Protein AF-A0A327YY43-F1 (afdb_monomer_lite)

Sequence (96 aa):
MQLVLVENLGDINKDGFCEFAIFPHWYIGCWGKIQYFTFKNNEWKNFGFARANICEEVTFEKHVKVISTKKIKVMEVYPNKDYSEMLQRYKTLKLD

Structure (mmCIF, N/CA/C/O backbone):
data_AF-A0A327YY43-F1
#
_entry.id   AF-A0A327YY43-F1
#
loop_
_atom_site.group_PDB
_atom_site.id
_atom_site.type_symbol
_atom_site.label_atom_id
_atom_site.label_alt_id
_atom_site.label_comp_id
_atom_site.label_asym_id
_atom_site.label_entity_id
_atom_site.label_seq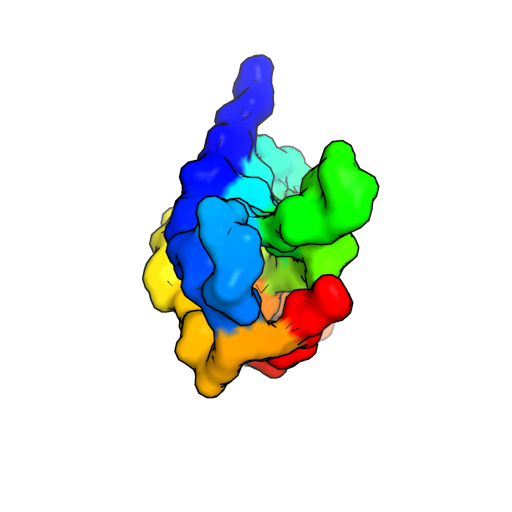_id
_atom_site.pdbx_PDB_ins_code
_atom_site.Cartn_x
_atom_site.Cartn_y
_atom_site.Cartn_z
_atom_site.occupancy
_atom_site.B_iso_or_equiv
_atom_site.auth_seq_id
_atom_site.auth_comp_id
_atom_site.auth_asym_id
_atom_site.auth_atom_id
_atom_site.pdbx_PDB_model_num
ATOM 1 N N . MET A 1 1 ? -10.629 3.256 -22.192 1.00 43.62 1 MET A N 1
ATOM 2 C CA . MET A 1 1 ? -11.023 2.550 -20.956 1.00 43.62 1 MET A CA 1
ATOM 3 C C . MET A 1 1 ? -9.742 2.229 -20.212 1.00 43.62 1 MET A C 1
ATOM 5 O O . MET A 1 1 ? -8.921 1.506 -20.755 1.00 43.62 1 MET A O 1
ATOM 9 N N . GLN A 1 2 ? -9.506 2.871 -19.072 1.00 54.78 2 GLN A N 1
ATOM 10 C CA . GLN A 1 2 ? -8.331 2.603 -18.247 1.00 54.78 2 GLN A CA 1
ATOM 11 C C . GLN A 1 2 ? -8.696 1.463 -17.302 1.00 54.78 2 GLN A C 1
ATOM 13 O O . GLN A 1 2 ? -9.676 1.576 -16.569 1.00 54.78 2 GLN A O 1
ATOM 18 N N . LEU A 1 3 ? -7.968 0.351 -17.371 1.00 59.34 3 LEU A N 1
ATOM 19 C CA . LEU A 1 3 ? -8.128 -0.712 -16.390 1.00 59.34 3 LEU A CA 1
ATOM 20 C C . LEU A 1 3 ? -7.467 -0.241 -15.088 1.00 59.34 3 LEU A C 1
ATOM 22 O O . LEU A 1 3 ? -6.444 0.443 -15.086 1.00 59.34 3 LEU A O 1
ATOM 26 N N . VAL A 1 4 ? -8.090 -0.552 -13.967 1.00 70.81 4 VAL A N 1
ATOM 27 C CA . VAL A 1 4 ? -7.549 -0.279 -12.642 1.00 70.81 4 VAL A CA 1
ATOM 28 C C . VAL A 1 4 ? -7.778 -1.547 -11.848 1.00 70.81 4 VAL A C 1
ATOM 30 O O . VAL A 1 4 ? -8.888 -2.077 -11.846 1.00 70.81 4 VAL A O 1
ATOM 33 N N . LEU A 1 5 ? -6.720 -2.055 -11.231 1.00 81.44 5 LEU A N 1
ATOM 34 C CA . LEU A 1 5 ? -6.796 -3.238 -10.388 1.00 81.44 5 LEU A CA 1
ATOM 35 C C . LEU A 1 5 ? -6.941 -2.766 -8.940 1.00 81.44 5 LEU A C 1
ATOM 37 O O . LEU A 1 5 ? -6.172 -1.921 -8.476 1.00 81.44 5 LEU A O 1
ATOM 41 N N . VAL A 1 6 ? -7.965 -3.264 -8.253 1.00 88.50 6 VAL A N 1
ATOM 42 C CA . VAL A 1 6 ? -8.187 -3.002 -6.829 1.00 88.50 6 VAL A CA 1
ATOM 43 C C . VAL A 1 6 ? -7.829 -4.267 -6.074 1.00 88.50 6 VAL A C 1
ATOM 45 O O . VAL A 1 6 ? -8.409 -5.318 -6.328 1.00 88.50 6 VAL A O 1
ATOM 48 N N . GLU A 1 7 ? -6.884 -4.146 -5.153 1.00 89.69 7 GLU A N 1
ATOM 49 C CA . GLU A 1 7 ? -6.371 -5.259 -4.363 1.00 89.69 7 GLU A CA 1
ATOM 50 C C . GLU A 1 7 ? -6.775 -5.105 -2.904 1.00 89.69 7 GLU A C 1
ATOM 52 O O . GLU A 1 7 ? -6.613 -4.035 -2.311 1.00 89.69 7 GLU A O 1
ATOM 57 N N . ASN A 1 8 ? -7.290 -6.184 -2.321 1.00 91.88 8 ASN A N 1
ATOM 58 C CA . ASN A 1 8 ? -7.703 -6.226 -0.924 1.00 91.88 8 ASN A CA 1
ATOM 59 C C . ASN A 1 8 ? -6.481 -6.495 -0.030 1.00 91.88 8 ASN A C 1
ATOM 61 O O . ASN A 1 8 ? -5.777 -7.484 -0.223 1.00 91.88 8 ASN A O 1
ATOM 65 N N . LEU A 1 9 ? -6.233 -5.629 0.957 1.00 91.94 9 LEU A N 1
ATOM 66 C CA . LEU A 1 9 ? -5.134 -5.795 1.919 1.00 91.94 9 LEU A CA 1
ATOM 67 C C . LEU A 1 9 ? -5.573 -6.486 3.222 1.00 91.94 9 LEU A C 1
ATOM 69 O O . LEU A 1 9 ? -4.729 -6.780 4.072 1.00 91.94 9 LEU A O 1
ATOM 73 N N . GLY A 1 10 ? -6.872 -6.742 3.372 1.00 93.62 10 GLY A N 1
ATOM 74 C CA . GLY A 1 10 ? -7.519 -7.178 4.603 1.00 93.62 10 GLY A CA 1
ATOM 75 C C . GLY A 1 10 ? -7.780 -6.025 5.571 1.00 93.62 10 GLY A C 1
ATOM 76 O O . GLY A 1 10 ? -7.415 -4.883 5.314 1.00 93.62 10 GLY A O 1
ATOM 77 N N . ASP A 1 11 ? -8.418 -6.344 6.695 1.00 95.19 11 ASP A N 1
ATOM 78 C CA . ASP A 1 11 ? -8.585 -5.437 7.836 1.00 95.19 11 ASP A CA 1
ATOM 79 C C . ASP A 1 11 ? -7.283 -5.413 8.656 1.00 95.19 11 ASP A C 1
ATOM 81 O O . ASP A 1 11 ? -7.057 -6.221 9.566 1.00 95.19 11 ASP A O 1
ATOM 85 N N . ILE A 1 12 ? -6.360 -4.538 8.254 1.00 95.44 12 ILE A N 1
ATOM 86 C CA . ILE A 1 12 ? -5.036 -4.404 8.866 1.00 95.44 12 ILE A CA 1
ATOM 87 C C . ILE A 1 12 ? -5.183 -3.791 10.256 1.00 95.44 12 ILE A C 1
ATOM 89 O O . ILE A 1 12 ? -4.515 -4.233 11.200 1.00 95.44 12 ILE A O 1
ATOM 93 N N . ASN A 1 13 ? -6.010 -2.752 10.379 1.00 94.75 13 ASN A N 1
ATOM 94 C CA . ASN A 1 13 ? -6.100 -1.937 11.586 1.00 94.75 13 ASN A CA 1
ATOM 95 C C . ASN A 1 13 ? -7.087 -2.475 12.643 1.00 94.75 13 ASN A C 1
ATOM 97 O O . ASN A 1 13 ? -7.018 -2.038 13.797 1.00 94.75 13 ASN A O 1
ATOM 101 N N . LYS A 1 14 ? -7.874 -3.499 12.291 1.00 94.62 14 LYS A N 1
ATOM 102 C CA . LYS A 1 14 ? -8.897 -4.165 13.109 1.00 94.62 14 LYS A CA 1
ATOM 103 C C . LYS A 1 14 ? -10.086 -3.268 13.453 1.00 94.62 14 LYS A C 1
ATOM 105 O O . LYS A 1 14 ? -10.626 -3.379 14.557 1.00 94.62 14 LYS A O 1
ATOM 110 N N . ASP A 1 15 ? -10.469 -2.372 12.550 1.00 94.31 15 ASP A N 1
ATOM 111 C CA . ASP A 1 15 ? -11.630 -1.490 12.710 1.00 94.31 15 ASP A CA 1
ATOM 112 C C . ASP A 1 15 ? -12.922 -2.044 12.083 1.00 94.31 15 ASP A C 1
ATOM 114 O O . ASP A 1 15 ? -13.985 -1.431 12.218 1.00 94.31 15 ASP A O 1
ATOM 118 N N . GLY A 1 16 ? -12.852 -3.228 11.464 1.00 95.25 16 GLY A N 1
ATOM 119 C CA . GLY A 1 16 ? -13.974 -3.880 10.795 1.00 95.25 16 GLY A CA 1
ATOM 120 C C . GLY A 1 16 ? -14.100 -3.549 9.306 1.00 95.25 16 GLY A C 1
ATOM 121 O O . GLY A 1 16 ? -14.992 -4.095 8.651 1.00 95.25 16 GLY A O 1
ATOM 122 N N . PHE A 1 17 ? -13.220 -2.710 8.751 1.00 95.75 17 PHE A N 1
ATOM 123 C CA . PHE A 1 17 ? -13.153 -2.391 7.328 1.00 95.75 17 PHE A CA 1
ATOM 124 C C . PHE A 1 17 ? -11.820 -2.845 6.731 1.00 95.75 17 PHE A C 1
ATOM 126 O O . PHE A 1 17 ? -10.758 -2.708 7.320 1.00 95.75 17 PHE A O 1
ATOM 133 N N . CYS A 1 18 ? -11.864 -3.396 5.518 1.00 95.69 18 CYS A N 1
ATOM 134 C CA . CYS A 1 18 ? -10.637 -3.765 4.818 1.00 95.69 18 CYS A CA 1
ATOM 135 C C . CYS A 1 18 ? -9.957 -2.529 4.225 1.00 95.69 18 CYS A C 1
ATOM 137 O O . CYS A 1 18 ? -10.601 -1.712 3.558 1.00 95.69 18 CYS A O 1
ATOM 139 N N . GLU A 1 19 ? -8.640 -2.450 4.367 1.00 96.06 19 GLU A N 1
ATOM 140 C CA . GLU A 1 19 ? -7.820 -1.601 3.520 1.00 96.06 19 GLU A CA 1
ATOM 141 C C . GLU A 1 19 ? -7.719 -2.172 2.103 1.00 96.06 19 GLU A C 1
ATOM 143 O O . GLU A 1 19 ? -7.766 -3.384 1.875 1.00 96.06 19 GLU A O 1
ATOM 148 N N . PHE A 1 20 ? -7.507 -1.289 1.130 1.00 94.50 20 PHE A N 1
ATOM 149 C CA . PHE A 1 20 ? -7.265 -1.691 -0.251 1.00 94.50 20 PHE A CA 1
ATOM 150 C C . PHE A 1 20 ? -6.175 -0.849 -0.911 1.00 94.50 20 PHE A C 1
ATOM 152 O O . PHE A 1 20 ? -5.827 0.249 -0.463 1.00 94.50 20 PHE A O 1
ATOM 159 N N . ALA A 1 21 ? -5.640 -1.371 -2.008 1.00 92.44 21 ALA A N 1
ATOM 160 C CA . ALA A 1 21 ? -4.713 -0.671 -2.877 1.00 92.44 21 ALA A CA 1
ATOM 161 C C . ALA A 1 21 ? -5.285 -0.540 -4.290 1.00 92.44 21 ALA A C 1
ATOM 163 O O . ALA A 1 21 ? -5.928 -1.448 -4.807 1.00 92.44 21 ALA A O 1
ATOM 164 N N . ILE A 1 22 ? -5.027 0.602 -4.920 1.00 90.25 22 ILE A N 1
ATOM 165 C CA . ILE A 1 22 ? -5.362 0.874 -6.313 1.00 90.25 22 ILE A CA 1
ATOM 166 C C . ILE A 1 22 ? -4.078 0.806 -7.131 1.00 90.25 22 ILE A C 1
ATOM 168 O O . ILE A 1 22 ? -3.153 1.598 -6.924 1.00 90.25 22 ILE A O 1
ATOM 172 N N . PHE A 1 23 ? -4.049 -0.121 -8.081 1.00 84.12 23 PHE A N 1
ATOM 173 C CA . PHE A 1 23 ? -2.970 -0.321 -9.034 1.00 84.12 23 PHE A CA 1
ATOM 174 C C . PHE A 1 23 ? -3.375 0.264 -10.392 1.00 84.12 23 PHE A C 1
ATOM 176 O O . PHE A 1 23 ? -4.353 -0.190 -10.997 1.00 84.12 23 PHE A O 1
ATOM 183 N N . PRO A 1 24 ? -2.643 1.265 -10.905 1.00 73.88 24 PRO A N 1
ATOM 184 C CA . PRO A 1 24 ? -2.893 1.765 -12.246 1.00 73.88 24 PRO A CA 1
ATOM 185 C C . PRO A 1 24 ? -2.485 0.695 -13.263 1.00 73.88 24 PRO A C 1
ATOM 187 O O . PRO A 1 24 ? -1.315 0.321 -13.326 1.00 73.88 24 PRO A O 1
ATOM 190 N N . HIS A 1 25 ? -3.432 0.214 -14.071 1.00 66.38 25 HIS A N 1
ATOM 191 C CA . HIS A 1 25 ? -3.129 -0.669 -15.194 1.00 66.38 25 HIS A CA 1
ATOM 192 C C . HIS A 1 25 ? -2.871 0.200 -16.429 1.00 66.38 25 HIS A C 1
ATOM 194 O O . HIS A 1 25 ? -3.687 1.062 -16.751 1.00 66.38 25 HIS A O 1
ATOM 200 N N . TRP A 1 26 ? -1.741 -0.038 -17.101 1.00 57.09 26 TRP A N 1
ATOM 201 C CA . TRP A 1 26 ? -1.304 0.616 -18.342 1.00 57.09 26 TRP A CA 1
ATOM 202 C C . TRP A 1 26 ? -1.396 2.154 -18.338 1.00 57.09 26 TRP A C 1
ATOM 204 O O . TRP A 1 26 ? -2.445 2.765 -18.540 1.00 57.09 26 TRP A O 1
ATOM 214 N N . TYR A 1 27 ? -0.242 2.804 -18.215 1.00 60.94 27 TYR A N 1
ATOM 215 C CA . TYR A 1 27 ? -0.095 4.248 -18.388 1.00 60.94 27 TYR A CA 1
ATOM 216 C C . TYR A 1 27 ? 0.953 4.520 -19.465 1.00 60.94 27 TYR A C 1
ATOM 218 O O . TYR A 1 27 ? 1.947 3.796 -19.569 1.00 60.94 27 TYR A O 1
ATOM 226 N N . ILE A 1 28 ? 0.753 5.574 -20.260 1.00 61.41 28 ILE A N 1
ATOM 227 C CA . ILE A 1 28 ? 1.742 6.017 -21.250 1.00 61.41 28 ILE A CA 1
ATOM 228 C C . ILE A 1 28 ? 3.037 6.360 -20.501 1.00 61.41 28 ILE A C 1
ATOM 230 O O . ILE A 1 28 ? 3.046 7.230 -19.633 1.00 61.41 28 ILE A O 1
ATOM 234 N N . GLY A 1 29 ? 4.119 5.644 -20.811 1.00 70.69 29 GLY A N 1
ATOM 235 C CA . GLY A 1 29 ? 5.417 5.806 -20.153 1.00 70.69 29 GLY A CA 1
ATOM 236 C C . GLY A 1 29 ? 5.692 4.857 -18.983 1.00 70.69 29 GLY A C 1
ATOM 237 O O . GLY A 1 29 ? 6.684 5.068 -18.299 1.00 70.69 29 GLY A O 1
ATOM 238 N N . CYS A 1 30 ? 4.871 3.826 -18.741 1.00 78.56 30 CYS A N 1
ATOM 239 C CA . CYS A 1 30 ? 5.133 2.747 -17.771 1.00 78.56 30 CYS A CA 1
ATOM 240 C C . CYS A 1 30 ? 5.247 3.162 -16.296 1.00 78.56 30 CYS A C 1
ATOM 242 O O . CYS A 1 30 ? 5.491 2.308 -15.453 1.00 78.56 30 CYS A O 1
ATOM 244 N N . TRP A 1 31 ? 5.079 4.435 -15.942 1.00 81.12 31 TRP A N 1
ATOM 245 C CA . TRP A 1 31 ? 5.263 4.914 -14.573 1.00 81.12 31 TRP A CA 1
ATOM 246 C C . TRP A 1 31 ? 3.930 5.264 -13.929 1.00 81.12 31 TRP A C 1
ATOM 248 O O . TRP A 1 31 ? 3.163 6.068 -14.454 1.00 81.12 31 TRP A O 1
ATOM 258 N N . GLY A 1 32 ? 3.688 4.695 -12.752 1.00 83.12 32 GLY A N 1
ATOM 259 C CA . GLY A 1 32 ? 2.469 4.917 -11.987 1.00 83.12 32 GLY A CA 1
ATOM 260 C C . GLY A 1 32 ? 2.722 4.989 -10.487 1.00 83.12 32 GLY A C 1
ATOM 261 O O . GLY A 1 32 ? 3.840 4.804 -9.994 1.00 83.12 32 GLY A O 1
ATOM 262 N N . LYS A 1 33 ? 1.651 5.274 -9.749 1.00 87.69 33 LYS A N 1
ATOM 263 C CA . LYS A 1 33 ? 1.626 5.207 -8.289 1.00 87.69 33 LYS A CA 1
ATOM 264 C C . LYS A 1 33 ? 0.572 4.197 -7.871 1.00 87.69 33 LYS A C 1
ATOM 266 O O . LYS A 1 33 ? -0.591 4.371 -8.215 1.00 87.69 33 LYS A O 1
ATOM 271 N N . ILE A 1 34 ? 0.980 3.198 -7.100 1.00 89.69 34 ILE A N 1
ATOM 272 C CA . ILE A 1 34 ? 0.053 2.380 -6.322 1.00 89.69 34 ILE A CA 1
ATOM 273 C C . ILE A 1 34 ? -0.403 3.245 -5.154 1.00 89.69 34 ILE A C 1
ATOM 275 O O . ILE A 1 34 ? 0.440 3.816 -4.457 1.00 89.69 34 ILE A O 1
ATOM 279 N N . GLN A 1 35 ? -1.708 3.374 -4.959 1.00 93.06 35 GLN A N 1
ATOM 280 C CA . GLN A 1 35 ? -2.299 4.183 -3.893 1.00 93.06 35 GLN A CA 1
ATOM 281 C C . GLN A 1 35 ? -2.955 3.280 -2.854 1.00 93.06 35 GLN A C 1
ATOM 283 O O . GLN A 1 35 ? -3.584 2.301 -3.229 1.00 93.06 35 GLN A O 1
ATOM 288 N N . TYR A 1 36 ? -2.835 3.618 -1.572 1.00 94.38 36 TYR A N 1
ATOM 289 C CA . TYR A 1 36 ? -3.319 2.788 -0.468 1.00 94.38 36 TYR A CA 1
ATOM 290 C C . TYR A 1 36 ? -4.375 3.532 0.341 1.00 94.38 36 TYR A C 1
ATOM 292 O O . TYR A 1 36 ? -4.176 4.707 0.665 1.00 94.38 36 TYR A O 1
ATOM 300 N N . PHE A 1 37 ? -5.474 2.857 0.66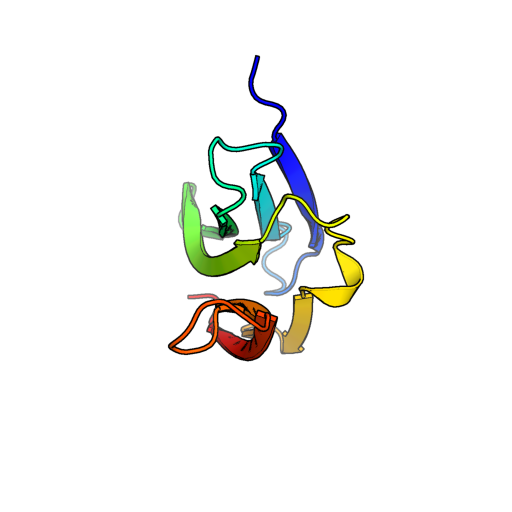5 1.00 96.31 37 PHE A N 1
ATOM 301 C CA . PHE A 1 37 ? -6.647 3.461 1.287 1.00 96.31 37 PHE A CA 1
ATOM 302 C C . PHE A 1 37 ? -7.105 2.698 2.527 1.00 96.31 37 PHE A C 1
ATOM 304 O O . PHE A 1 37 ? -7.072 1.470 2.552 1.00 96.31 37 PHE A O 1
ATOM 311 N N . THR A 1 38 ? -7.545 3.450 3.534 1.00 96.69 38 THR A N 1
ATOM 312 C CA . THR A 1 38 ? -8.166 2.966 4.776 1.00 96.69 38 THR A CA 1
ATOM 313 C C . THR A 1 38 ? -9.483 3.705 4.987 1.00 96.69 38 THR A C 1
ATOM 315 O O . THR A 1 38 ? -9.628 4.847 4.533 1.00 96.69 38 THR A O 1
ATOM 318 N N . PHE A 1 39 ? -10.462 3.064 5.618 1.00 96.06 39 PHE A N 1
ATOM 319 C CA . PHE A 1 39 ? -11.740 3.697 5.917 1.00 96.06 39 PHE A CA 1
ATOM 320 C C . PHE A 1 39 ? -11.678 4.329 7.303 1.00 96.06 39 PHE A C 1
ATOM 322 O O . PHE A 1 39 ? -11.431 3.655 8.292 1.00 96.06 39 PHE A O 1
ATOM 329 N N . LYS A 1 40 ? -11.889 5.641 7.400 1.00 93.38 40 LYS A N 1
ATOM 330 C CA . LYS A 1 40 ? -11.808 6.347 8.681 1.00 93.38 40 LYS A CA 1
ATOM 331 C C . LYS A 1 40 ? -12.689 7.578 8.671 1.00 93.38 40 LYS A C 1
ATOM 333 O O . LYS A 1 40 ? -12.637 8.357 7.730 1.00 93.38 40 LYS A O 1
ATOM 338 N N . ASN A 1 41 ? -13.431 7.807 9.754 1.00 93.62 41 ASN A N 1
ATOM 339 C CA . ASN A 1 41 ? -14.356 8.940 9.893 1.00 93.62 41 ASN A CA 1
ATOM 340 C C . ASN A 1 41 ? -15.403 9.001 8.761 1.00 93.62 41 ASN A C 1
ATOM 342 O O . ASN A 1 41 ? -15.688 10.076 8.243 1.00 93.62 41 ASN A O 1
ATOM 346 N N . ASN A 1 42 ? -15.970 7.850 8.386 1.00 94.75 42 ASN A N 1
ATOM 347 C CA . ASN A 1 42 ? -16.946 7.702 7.299 1.00 94.75 42 ASN A CA 1
ATOM 348 C C . ASN A 1 42 ? -16.438 8.084 5.894 1.00 94.75 42 ASN A C 1
ATOM 350 O O . ASN A 1 42 ? -17.242 8.338 4.998 1.00 94.75 42 ASN A O 1
ATOM 354 N N . GLU A 1 43 ? -15.123 8.091 5.671 1.00 96.62 43 GLU A N 1
ATOM 355 C CA . GLU A 1 43 ? -14.525 8.365 4.364 1.00 96.62 43 GLU A CA 1
ATOM 356 C C . GLU A 1 43 ? -13.328 7.450 4.067 1.00 96.62 43 GLU A C 1
ATOM 358 O O . GLU A 1 43 ? -12.626 6.987 4.968 1.00 96.62 43 GLU A O 1
ATOM 363 N N . TRP A 1 44 ? -13.072 7.204 2.780 1.00 96.00 44 TRP A N 1
ATOM 364 C CA . TRP A 1 44 ? -11.864 6.519 2.324 1.00 96.00 44 TRP A CA 1
ATOM 365 C C . TRP A 1 44 ? -10.694 7.498 2.283 1.00 96.00 44 TRP A C 1
ATOM 367 O O . TRP A 1 44 ? -10.675 8.429 1.476 1.00 96.00 44 TRP A O 1
ATOM 377 N N . LYS A 1 45 ? -9.691 7.271 3.131 1.00 96.06 45 LYS A N 1
ATOM 378 C CA . LYS A 1 45 ? -8.494 8.108 3.221 1.00 96.06 45 LYS A CA 1
ATOM 379 C C . LYS A 1 45 ? -7.316 7.431 2.551 1.00 96.06 45 LYS A C 1
ATOM 381 O O . LYS A 1 45 ? -6.990 6.288 2.859 1.00 96.06 45 LYS A O 1
ATOM 386 N N . ASN A 1 46 ? -6.635 8.163 1.676 1.00 95.94 46 ASN A N 1
ATOM 387 C CA . ASN A 1 46 ? -5.349 7.731 1.151 1.00 95.94 46 ASN A CA 1
ATOM 388 C C . ASN A 1 46 ? -4.279 7.875 2.246 1.00 95.94 46 ASN A C 1
ATOM 390 O O . ASN A 1 46 ? -4.005 8.993 2.677 1.00 95.94 46 ASN A O 1
ATOM 394 N N . PHE A 1 47 ? -3.668 6.770 2.672 1.00 95.81 47 PHE A N 1
ATOM 395 C CA . PHE A 1 47 ? -2.608 6.775 3.693 1.00 95.81 47 PHE A CA 1
ATOM 396 C C . PHE A 1 47 ? -1.199 6.616 3.096 1.00 95.81 47 PHE A C 1
ATOM 398 O O . PHE A 1 47 ? -0.193 6.547 3.807 1.00 95.81 47 PHE A O 1
ATOM 405 N N . GLY A 1 48 ? -1.090 6.573 1.767 1.00 95.38 48 GLY A N 1
ATOM 406 C CA . GLY A 1 48 ? 0.190 6.643 1.088 1.00 95.38 48 GLY A CA 1
ATOM 407 C C . GLY A 1 48 ? 0.179 6.125 -0.341 1.00 95.38 48 GLY A C 1
ATOM 408 O O . GLY A 1 48 ? -0.831 5.714 -0.913 1.00 95.38 48 GLY A O 1
ATOM 409 N N . PHE A 1 49 ? 1.374 6.139 -0.925 1.00 93.94 49 PHE A N 1
ATOM 410 C CA .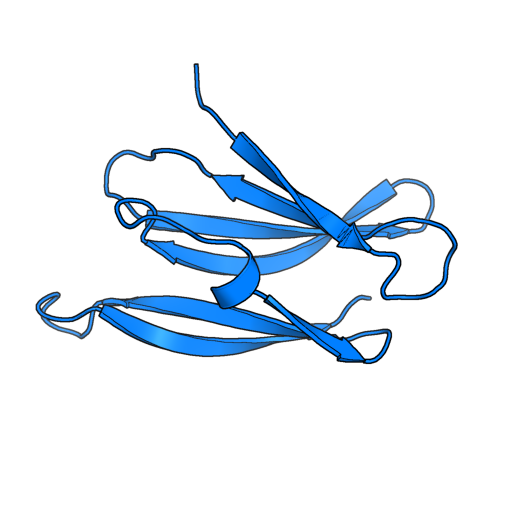 PHE A 1 49 ? 1.626 5.608 -2.254 1.00 93.94 49 PHE A CA 1
ATOM 411 C C . PHE A 1 49 ? 3.007 4.959 -2.354 1.00 93.94 49 PHE A C 1
ATOM 413 O O . PHE A 1 49 ? 3.908 5.264 -1.556 1.00 93.94 49 PHE A O 1
ATOM 420 N N . ALA A 1 50 ? 3.150 4.114 -3.375 1.00 91.69 50 ALA A N 1
ATOM 421 C CA . ALA A 1 50 ? 4.396 3.510 -3.829 1.00 91.69 50 ALA A CA 1
ATOM 422 C C . ALA A 1 50 ? 4.563 3.744 -5.336 1.00 91.69 50 ALA A C 1
ATOM 424 O O . ALA A 1 50 ? 3.617 3.542 -6.099 1.00 91.69 50 ALA A O 1
ATOM 425 N N . ARG A 1 51 ? 5.743 4.188 -5.785 1.00 89.19 51 ARG A N 1
ATOM 426 C CA . ARG A 1 51 ? 6.028 4.281 -7.229 1.00 89.19 51 ARG A CA 1
ATOM 427 C C . ARG A 1 51 ? 6.179 2.883 -7.822 1.00 89.19 51 ARG A C 1
ATOM 429 O O . ARG A 1 51 ? 6.911 2.069 -7.270 1.00 89.19 51 ARG A O 1
ATOM 436 N N . ALA A 1 52 ? 5.547 2.634 -8.959 1.00 85.88 52 ALA A N 1
ATOM 437 C CA . ALA A 1 52 ? 5.671 1.378 -9.686 1.00 85.88 52 ALA A CA 1
ATOM 438 C C . ALA A 1 52 ? 6.032 1.635 -11.151 1.00 85.88 52 ALA A C 1
ATOM 440 O O . ALA A 1 52 ? 5.608 2.640 -11.735 1.00 85.88 52 ALA A O 1
ATOM 441 N N . ASN A 1 53 ? 6.806 0.712 -11.723 1.00 83.31 53 ASN A N 1
ATOM 442 C CA . ASN A 1 53 ? 6.871 0.535 -13.163 1.00 83.31 53 ASN A CA 1
ATOM 443 C C . ASN A 1 53 ? 5.832 -0.534 -13.537 1.00 83.31 53 ASN A C 1
ATOM 445 O O . ASN A 1 53 ? 5.895 -1.643 -13.022 1.00 83.31 53 ASN A O 1
ATOM 449 N N . ILE A 1 54 ? 4.841 -0.170 -14.346 1.00 76.81 54 ILE A N 1
ATOM 450 C CA . ILE A 1 54 ? 3.633 -0.966 -14.626 1.00 76.81 54 ILE A CA 1
ATOM 451 C C . ILE A 1 54 ? 3.651 -1.619 -16.015 1.00 76.81 54 ILE A C 1
ATOM 453 O O . ILE A 1 54 ? 2.625 -2.121 -16.466 1.00 76.81 54 ILE A O 1
ATOM 457 N N . CYS A 1 55 ? 4.788 -1.552 -16.716 1.00 71.88 55 CYS A N 1
ATOM 458 C CA . CYS A 1 55 ? 5.012 -2.321 -17.944 1.00 71.88 55 CYS A CA 1
ATOM 459 C C . CYS A 1 55 ? 5.545 -3.729 -17.659 1.00 71.88 55 CYS A C 1
ATOM 461 O O . CYS A 1 55 ? 5.472 -4.594 -18.526 1.00 71.88 55 CYS A O 1
ATOM 463 N N . GLU A 1 56 ? 6.043 -3.963 -16.447 1.00 64.38 56 GLU A N 1
ATOM 464 C CA . GLU A 1 56 ? 6.283 -5.303 -15.928 1.00 64.38 56 GLU A CA 1
ATOM 465 C C . GLU A 1 56 ? 5.024 -5.822 -15.225 1.00 64.38 56 GLU A C 1
ATOM 467 O O . GLU A 1 56 ? 4.205 -5.044 -14.731 1.00 64.38 56 GLU A O 1
ATOM 472 N N . GLU A 1 57 ? 4.857 -7.143 -15.190 1.00 61.66 57 GLU A N 1
ATOM 473 C CA . GLU A 1 57 ? 3.730 -7.789 -14.521 1.00 61.66 57 GLU A CA 1
ATOM 474 C C . GLU A 1 57 ? 3.775 -7.487 -13.013 1.00 61.66 57 GLU A C 1
ATOM 476 O O . GLU A 1 57 ? 4.598 -8.012 -12.258 1.00 61.66 57 GLU A O 1
ATOM 481 N N . VAL A 1 58 ? 2.898 -6.586 -12.568 1.00 62.00 58 VAL A N 1
ATOM 482 C CA . VAL A 1 58 ? 2.827 -6.167 -11.169 1.00 62.00 58 VAL A CA 1
ATOM 483 C C . VAL A 1 58 ? 2.039 -7.210 -10.381 1.00 62.00 58 VAL A C 1
ATOM 485 O O . VAL A 1 58 ? 0.822 -7.119 -10.249 1.00 62.00 58 VAL A O 1
ATOM 488 N N . THR A 1 59 ? 2.723 -8.215 -9.835 1.00 65.12 59 THR A N 1
ATOM 489 C CA . THR A 1 59 ? 2.090 -9.166 -8.908 1.00 65.12 59 THR A CA 1
ATOM 490 C C . THR A 1 59 ? 2.006 -8.553 -7.511 1.00 65.12 59 THR A C 1
ATOM 492 O O . THR A 1 59 ? 3.042 -8.297 -6.885 1.00 65.12 59 THR A O 1
ATOM 495 N N . PHE A 1 60 ? 0.782 -8.348 -7.019 1.00 67.50 60 PHE A N 1
ATOM 496 C CA . PHE A 1 60 ? 0.445 -7.743 -5.724 1.00 67.50 60 PHE A CA 1
ATOM 497 C C . PHE A 1 60 ? 1.327 -8.217 -4.554 1.00 67.50 60 PHE A C 1
ATOM 499 O O . PHE A 1 60 ? 1.888 -7.401 -3.819 1.00 67.50 60 PHE A O 1
ATOM 506 N N . GLU A 1 61 ? 1.520 -9.530 -4.435 1.0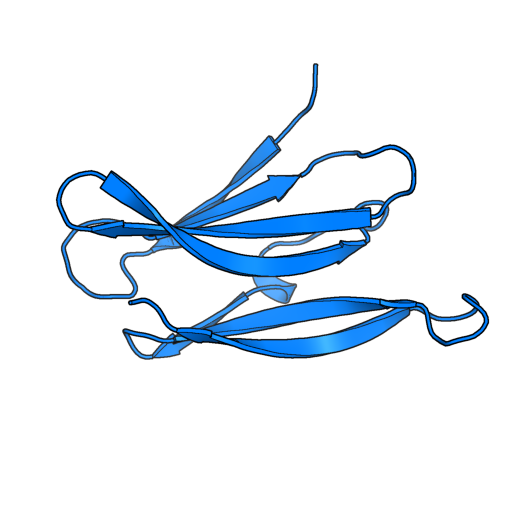0 70.00 61 GLU A N 1
ATOM 507 C CA . GLU A 1 61 ? 2.240 -10.173 -3.327 1.00 70.00 61 GLU A CA 1
ATOM 508 C C . GLU A 1 61 ? 3.695 -9.705 -3.178 1.00 70.00 61 GLU A C 1
ATOM 510 O O . GLU A 1 61 ? 4.247 -9.705 -2.077 1.00 70.00 61 GLU A O 1
ATOM 515 N N . LYS A 1 62 ? 4.329 -9.257 -4.270 1.00 74.06 62 LYS A N 1
ATOM 516 C CA . LYS A 1 62 ? 5.704 -8.735 -4.234 1.00 74.06 62 LYS A CA 1
ATOM 517 C C . LYS A 1 62 ? 5.773 -7.297 -3.722 1.00 74.06 62 LYS A C 1
ATOM 519 O O . LYS A 1 62 ? 6.819 -6.865 -3.242 1.00 74.06 62 LYS A O 1
ATOM 524 N N . HIS A 1 63 ? 4.682 -6.540 -3.839 1.00 80.19 63 HIS A N 1
ATOM 525 C CA . HIS A 1 63 ? 4.691 -5.098 -3.610 1.00 80.19 63 HIS A CA 1
ATOM 526 C C . HIS A 1 63 ? 4.299 -4.688 -2.199 1.00 80.19 63 HIS A C 1
ATOM 528 O O . HIS A 1 63 ? 4.664 -3.584 -1.789 1.00 80.19 63 HIS A O 1
ATOM 534 N N . VAL A 1 64 ? 3.585 -5.532 -1.453 1.00 90.38 64 VAL A N 1
ATOM 535 C CA . VAL A 1 64 ? 3.018 -5.157 -0.155 1.00 90.38 64 VAL A CA 1
ATOM 536 C C . VAL A 1 64 ? 3.231 -6.263 0.863 1.00 90.38 64 VAL A C 1
ATOM 538 O O . VAL A 1 64 ? 2.944 -7.428 0.619 1.00 90.38 64 VAL A O 1
ATOM 541 N N . LYS A 1 65 ? 3.693 -5.881 2.052 1.00 92.38 65 LYS A N 1
ATOM 542 C CA . LYS A 1 65 ? 3.735 -6.753 3.222 1.00 92.38 65 LYS A CA 1
ATOM 543 C C . LYS A 1 65 ? 3.159 -6.027 4.425 1.00 92.38 65 LYS A C 1
ATOM 545 O O . LYS A 1 65 ? 3.681 -4.986 4.829 1.00 92.38 65 LYS A O 1
ATOM 550 N N . VAL A 1 66 ? 2.127 -6.595 5.040 1.00 92.31 66 VAL A N 1
ATOM 551 C CA . VAL A 1 66 ? 1.637 -6.128 6.341 1.00 92.31 66 VAL A CA 1
ATOM 552 C C . VAL A 1 66 ? 2.693 -6.442 7.398 1.00 92.31 66 VAL A C 1
ATOM 554 O O . VAL A 1 66 ? 3.173 -7.571 7.490 1.00 92.31 66 VAL A O 1
ATOM 557 N N . ILE A 1 67 ? 3.107 -5.429 8.164 1.00 94.88 67 ILE A N 1
ATOM 558 C CA . ILE A 1 67 ? 4.142 -5.586 9.202 1.00 94.88 67 ILE A CA 1
ATOM 559 C C . ILE A 1 67 ? 3.603 -5.355 10.614 1.00 94.88 67 ILE A C 1
ATOM 561 O O . ILE A 1 67 ? 4.178 -5.862 11.572 1.00 94.88 67 ILE A O 1
ATOM 565 N N . SER A 1 68 ? 2.511 -4.603 10.762 1.00 94.31 68 SER A N 1
ATOM 566 C CA . SER A 1 68 ? 1.755 -4.478 12.010 1.00 94.31 68 SER A CA 1
ATOM 567 C C . SER A 1 68 ? 0.358 -3.929 11.724 1.00 94.31 68 SER A C 1
ATOM 569 O O . SER A 1 68 ? 0.090 -3.477 10.614 1.00 94.31 68 SER A O 1
ATOM 571 N N . THR A 1 69 ? -0.491 -3.836 12.749 1.00 93.56 69 THR A N 1
ATOM 572 C CA . THR A 1 69 ? -1.859 -3.292 12.634 1.00 93.56 69 THR A CA 1
ATOM 573 C C . THR A 1 69 ? -1.949 -1.815 12.238 1.00 93.56 69 THR A C 1
ATOM 575 O O . THR A 1 69 ? -3.022 -1.247 12.152 1.00 93.56 69 THR A O 1
ATOM 578 N N . LYS A 1 70 ? -0.821 -1.135 12.034 1.00 93.50 70 LYS A N 1
ATOM 579 C CA . LYS A 1 70 ? -0.795 0.275 11.617 1.00 93.50 70 LYS A CA 1
ATOM 580 C C . LYS A 1 70 ? 0.257 0.547 10.561 1.00 93.50 70 LYS A C 1
ATOM 582 O O . LYS A 1 70 ? 0.597 1.702 10.317 1.00 93.50 70 LYS A O 1
ATOM 587 N N . LYS A 1 71 ? 0.877 -0.498 10.013 1.00 95.94 71 LYS A N 1
ATOM 588 C CA . LYS A 1 71 ? 2.024 -0.336 9.130 1.00 95.94 71 LYS A CA 1
ATOM 589 C C . LYS A 1 71 ? 2.056 -1.414 8.066 1.00 95.94 71 LYS A C 1
ATOM 591 O O . LYS A 1 71 ? 1.992 -2.608 8.364 1.00 95.94 71 LYS A O 1
ATOM 596 N N . ILE A 1 72 ? 2.310 -0.968 6.846 1.00 95.81 72 ILE A N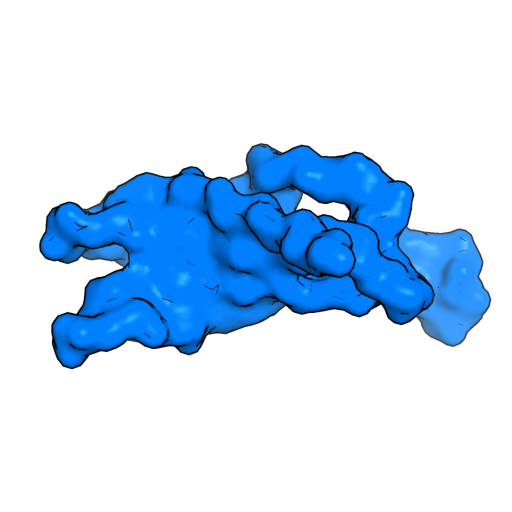 1
ATOM 597 C CA . ILE A 1 72 ? 2.673 -1.831 5.728 1.00 95.81 72 ILE A CA 1
ATOM 598 C C . ILE A 1 72 ? 4.047 -1.436 5.205 1.00 95.81 72 ILE A C 1
ATOM 600 O O . ILE A 1 72 ? 4.442 -0.269 5.241 1.00 95.81 72 ILE A O 1
ATOM 604 N N . LYS A 1 73 ? 4.785 -2.426 4.722 1.00 96.12 73 LYS A N 1
ATOM 605 C CA . LYS A 1 73 ? 6.005 -2.240 3.951 1.00 96.12 73 LYS A CA 1
ATOM 606 C C . LYS A 1 73 ? 5.638 -2.374 2.480 1.00 96.12 73 LYS A C 1
ATOM 608 O O . LYS A 1 73 ? 5.053 -3.379 2.091 1.00 96.12 73 LYS A O 1
ATOM 613 N N . VAL A 1 74 ? 5.975 -1.366 1.688 1.00 94.12 74 VAL A N 1
ATOM 614 C CA . VAL A 1 74 ? 5.674 -1.309 0.258 1.00 94.12 74 VAL A CA 1
ATOM 615 C C . VAL A 1 74 ? 6.959 -1.240 -0.548 1.00 94.12 74 VAL A C 1
ATOM 617 O O . VAL A 1 74 ? 7.914 -0.579 -0.130 1.00 94.12 74 VAL A O 1
ATOM 620 N N . MET A 1 75 ? 6.992 -1.927 -1.683 1.00 92.06 75 MET A N 1
ATOM 621 C CA . MET A 1 75 ? 8.085 -1.850 -2.645 1.00 92.06 75 MET A CA 1
ATOM 622 C C . MET A 1 75 ? 7.824 -0.716 -3.632 1.00 92.06 75 MET A C 1
ATOM 624 O O . MET A 1 75 ? 6.748 -0.620 -4.222 1.00 92.06 75 MET A O 1
ATOM 628 N N . GLU A 1 76 ? 8.832 0.121 -3.833 1.00 91.00 76 GLU A N 1
ATOM 629 C CA . GLU A 1 76 ? 8.854 1.151 -4.855 1.00 91.00 76 GLU A CA 1
ATOM 630 C C . GLU A 1 76 ? 9.941 0.854 -5.892 1.00 91.00 76 GLU A C 1
ATOM 632 O O . GLU A 1 76 ? 11.032 0.400 -5.541 1.00 91.00 76 GLU A O 1
ATOM 637 N N . VAL A 1 77 ? 9.651 1.173 -7.152 1.00 88.50 77 VAL A N 1
ATOM 638 C CA . VAL A 1 77 ? 10.566 1.016 -8.290 1.00 88.50 77 VAL A CA 1
ATOM 639 C C . VAL A 1 77 ? 10.964 2.390 -8.828 1.00 88.50 77 VAL A C 1
ATOM 641 O O . VAL A 1 77 ? 10.108 3.263 -9.012 1.00 88.50 77 VAL A O 1
ATOM 644 N N . TYR A 1 78 ? 12.256 2.583 -9.095 1.00 87.75 78 TYR A N 1
ATOM 645 C CA . TYR A 1 78 ? 12.824 3.804 -9.677 1.00 87.75 78 TYR A CA 1
ATOM 646 C C . TYR A 1 78 ? 13.907 3.463 -10.695 1.00 87.75 78 TYR A C 1
ATOM 648 O O . TYR A 1 78 ? 14.621 2.488 -10.491 1.00 87.75 78 TYR A O 1
ATOM 656 N N . PRO A 1 79 ? 14.098 4.282 -11.736 1.00 87.25 79 PRO A N 1
ATOM 657 C CA . PRO A 1 79 ? 15.280 4.154 -12.572 1.00 87.25 79 PRO A CA 1
ATOM 658 C C . PRO A 1 79 ? 16.531 4.597 -11.795 1.00 87.25 79 PRO A C 1
ATOM 660 O O . PRO A 1 79 ? 16.461 5.487 -10.935 1.00 87.25 79 PRO A O 1
ATOM 663 N N . ASN A 1 80 ? 17.682 4.006 -12.111 1.00 88.69 80 ASN A N 1
ATOM 664 C CA . ASN A 1 80 ? 18.984 4.584 -11.776 1.00 88.69 80 ASN A CA 1
ATOM 665 C C . ASN A 1 80 ? 19.223 5.890 -12.577 1.00 88.69 80 ASN A C 1
ATOM 667 O O . ASN A 1 80 ? 18.391 6.310 -13.383 1.00 88.69 80 ASN A O 1
ATOM 671 N N . LYS A 1 81 ? 20.330 6.600 -12.310 1.00 89.06 81 LYS A N 1
ATOM 672 C CA . LYS A 1 81 ? 20.556 7.966 -12.841 1.00 89.06 81 LYS A CA 1
ATOM 673 C C . LYS A 1 81 ? 20.539 8.047 -14.372 1.00 89.06 81 LYS A C 1
ATOM 675 O O . LYS A 1 81 ? 20.159 9.079 -14.917 1.00 89.06 81 LYS A O 1
ATOM 680 N N . ASP A 1 82 ? 20.969 6.986 -15.032 1.00 91.50 82 ASP A N 1
ATOM 681 C CA . ASP A 1 82 ? 21.115 6.832 -16.477 1.00 91.50 82 ASP A CA 1
ATOM 682 C C . ASP A 1 82 ? 19.990 5.997 -17.113 1.00 91.50 82 ASP A C 1
ATOM 684 O O . ASP A 1 82 ? 20.024 5.760 -18.316 1.00 91.50 82 ASP A O 1
ATOM 688 N N . TYR A 1 83 ? 18.967 5.609 -16.340 1.00 83.69 83 TYR A N 1
ATOM 689 C CA . TYR A 1 83 ? 17.807 4.825 -16.792 1.00 83.69 83 TYR A CA 1
ATOM 690 C C . TYR A 1 83 ? 18.151 3.440 -17.371 1.00 83.69 83 TYR A C 1
ATOM 692 O O . TYR A 1 83 ? 17.313 2.831 -18.038 1.00 83.69 83 TYR A O 1
ATOM 700 N N . SER A 1 84 ? 19.353 2.929 -17.105 1.00 86.25 84 SER A N 1
ATOM 701 C CA . SER A 1 84 ? 19.801 1.611 -17.560 1.00 86.25 84 SER A CA 1
ATOM 702 C C . SER A 1 84 ? 19.277 0.469 -16.685 1.00 86.25 84 SER A C 1
ATOM 704 O O . SER A 1 84 ? 19.117 -0.647 -17.173 1.00 86.25 84 SER A O 1
ATOM 706 N N . GLU A 1 85 ? 18.954 0.743 -15.417 1.00 86.81 85 GLU A N 1
ATOM 707 C CA . GLU A 1 85 ? 18.489 -0.263 -14.459 1.00 86.81 85 GLU A CA 1
ATOM 708 C C . GLU A 1 85 ? 17.293 0.224 -13.637 1.00 86.81 85 GLU A C 1
ATOM 710 O O . GLU A 1 85 ? 17.154 1.411 -13.319 1.00 86.81 85 GLU A O 1
ATOM 715 N N . MET A 1 86 ? 16.453 -0.730 -13.231 1.00 86.25 86 MET A N 1
ATOM 716 C CA . MET A 1 86 ? 15.350 -0.507 -12.301 1.00 86.25 86 MET A CA 1
ATOM 717 C C . MET A 1 86 ? 15.776 -0.903 -10.889 1.00 86.25 86 MET A C 1
ATOM 719 O O . MET A 1 86 ? 16.015 -2.068 -10.582 1.00 86.25 86 MET A O 1
ATOM 723 N N . LEU A 1 87 ? 15.844 0.086 -10.007 1.00 89.56 87 LEU A N 1
ATOM 724 C CA . LEU A 1 87 ? 16.155 -0.079 -8.598 1.00 89.56 87 LEU A CA 1
ATOM 725 C C . LEU A 1 87 ? 14.874 -0.285 -7.793 1.00 89.56 87 LEU A C 1
ATOM 727 O O . LEU A 1 87 ? 13.881 0.424 -7.977 1.00 89.56 87 LEU A O 1
ATOM 731 N N . GLN A 1 88 ? 14.932 -1.208 -6.838 1.00 90.62 88 GLN A N 1
ATOM 732 C C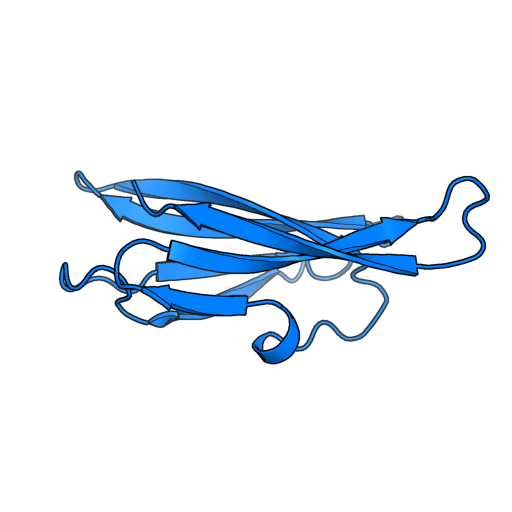A . GLN A 1 88 ? 13.864 -1.443 -5.875 1.00 90.62 88 GLN A CA 1
ATOM 733 C C . GLN A 1 88 ? 14.253 -0.882 -4.513 1.00 90.62 88 GLN A C 1
ATOM 735 O O . GLN A 1 88 ? 15.369 -1.076 -4.028 1.00 90.62 88 GLN A O 1
ATOM 740 N N . ARG A 1 89 ? 13.306 -0.216 -3.858 1.00 92.00 89 ARG A N 1
ATOM 741 C CA . ARG A 1 89 ? 13.443 0.193 -2.459 1.00 92.00 89 ARG A CA 1
ATOM 742 C C . ARG A 1 89 ? 12.177 -0.123 -1.695 1.00 92.00 89 ARG A C 1
ATOM 744 O O . ARG A 1 89 ? 11.091 -0.121 -2.258 1.00 92.00 89 ARG A O 1
ATOM 751 N N . TYR A 1 90 ? 12.309 -0.326 -0.393 1.00 93.44 90 TYR A N 1
ATOM 752 C CA . TYR A 1 90 ? 11.153 -0.515 0.467 1.00 93.44 90 TYR A CA 1
ATOM 753 C C . TYR A 1 90 ? 10.910 0.702 1.344 1.00 93.44 90 TYR A C 1
ATOM 755 O O . TYR A 1 90 ? 11.838 1.274 1.915 1.00 93.44 90 TYR A O 1
ATOM 763 N N . LYS A 1 91 ? 9.638 1.046 1.494 1.00 94.75 91 LYS A N 1
ATOM 764 C CA . LYS A 1 91 ? 9.147 2.148 2.315 1.00 94.75 91 LYS A CA 1
ATOM 765 C C . LYS A 1 91 ? 8.115 1.616 3.297 1.00 94.75 91 LYS A C 1
ATOM 767 O O . LYS A 1 91 ? 7.342 0.724 2.964 1.00 94.75 91 LYS A O 1
ATOM 772 N N . THR A 1 92 ? 8.073 2.184 4.494 1.00 96.75 92 THR A N 1
ATOM 773 C CA . THR A 1 92 ? 6.994 1.912 5.447 1.00 96.75 92 THR A CA 1
ATOM 774 C C . THR A 1 92 ? 5.917 2.978 5.303 1.00 96.75 92 THR A C 1
ATOM 776 O O . THR A 1 92 ? 6.212 4.166 5.444 1.00 96.75 92 THR A O 1
ATOM 779 N N . LEU A 1 93 ? 4.680 2.560 5.050 1.00 96.44 93 LEU A N 1
ATOM 780 C CA . LEU A 1 93 ? 3.497 3.411 5.167 1.00 96.44 93 LEU A CA 1
ATOM 781 C C . LEU A 1 93 ? 2.858 3.173 6.531 1.00 96.44 93 LEU A C 1
ATOM 783 O O . LEU A 1 93 ? 2.857 2.044 7.028 1.00 96.44 93 LEU A O 1
ATOM 787 N N . LYS A 1 94 ? 2.348 4.241 7.140 1.00 95.31 94 LYS A N 1
ATOM 788 C CA . LYS A 1 94 ? 1.580 4.172 8.382 1.00 95.31 94 LYS A CA 1
ATOM 789 C C . LYS A 1 94 ? 0.113 4.396 8.043 1.00 95.31 94 LYS A C 1
ATOM 791 O O . LYS A 1 94 ? -0.185 5.293 7.266 1.00 95.31 94 LYS A O 1
ATOM 796 N N . LEU A 1 95 ? -0.752 3.568 8.608 1.00 91.06 95 LEU A N 1
ATOM 797 C CA . LEU A 1 95 ? -2.188 3.791 8.599 1.00 91.06 95 LEU A CA 1
ATOM 798 C C . LEU A 1 95 ? -2.461 4.819 9.704 1.00 91.06 95 LEU A C 1
ATOM 800 O O . LEU A 1 95 ? -2.044 4.598 10.848 1.00 91.06 95 LEU A O 1
ATOM 804 N N . ASP A 1 96 ? -3.062 5.949 9.339 1.00 71.38 96 ASP A N 1
ATOM 805 C CA . ASP A 1 96 ? -3.380 7.039 10.270 1.00 71.38 96 ASP A CA 1
ATOM 806 C C . ASP A 1 96 ? -4.590 6.722 11.140 1.00 71.38 96 ASP A C 1
ATOM 808 O O . ASP A 1 96 ? -5.651 6.338 10.608 1.00 71.38 96 ASP A O 1
#

Radius of gyration: 13.92 Å; chains: 1; bounding box: 38×19×34 Å

pLDDT: mean 86.14, std 11.99, range [43.62, 96.75]

Organism: NCBI:txid1236486

Secondary structure (DSSP, 8-state):
---EEEEEEE-SSSSSS-EEEEEEP--TTSEEEEEEEEEETTEEEEEEEEEEE-SS---HHHHEEEEETTEEEEEEEEE-TTSSSEEEEEEEEE--

Foldseek 3Di:
DWDKDKAWPQQLQPPPDTKIWIHGADDVPQKDKIWIWDQDPNDTDTQDIAIGRRVDPDDPVVAWDRDHSFKIKGKHWDADPVNPDIDIDIDITGHD